Protein AF-A0AAW0N573-F1 (afdb_monomer_lite)

pLDDT: mean 73.31, std 15.35, range [38.44, 94.88]

Secondary structure (DSSP, 8-state):
-PPP--S-----TT------B-TTS-B--------HHHHHHHHHHHHHHHHTT------TT--TTT--

Organism: NCBI:txid88201

InterPro domains:
  IPR039116 Coiled-coil domain-containing protein 93 [PTHR16441] (22-68)
  IPR048747 CCDC93, N-terminal domain [PF21673] (37-68)

Sequence (68 aa):
MAAATSVFHRVRTGSKIGVQYDQDGNIIQVETREDEEQSVKLAEILELLLAAGYFRARIKGLSPFDKV

Radius of gyration: 20.12 Å; chains: 1; bounding box: 45×26×54 Å

Structure (mmCIF, N/CA/C/O backbone):
data_AF-A0AAW0N573-F1
#
_ent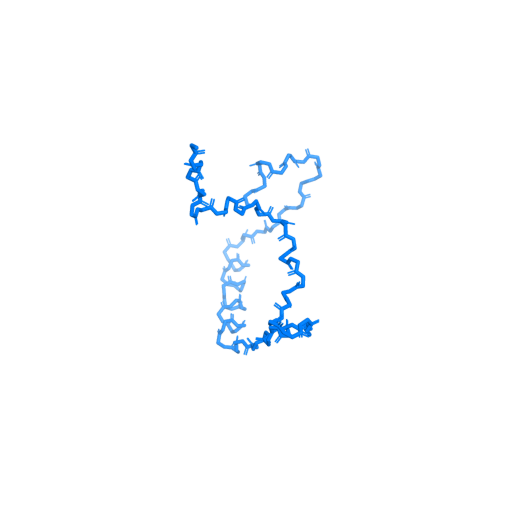ry.id   AF-A0AAW0N573-F1
#
loop_
_atom_site.group_PDB
_atom_site.id
_atom_site.type_symbol
_atom_site.label_atom_id
_atom_site.label_alt_id
_atom_site.label_comp_id
_atom_site.label_asym_id
_atom_site.label_entity_id
_atom_site.label_seq_id
_atom_site.pdbx_PDB_ins_code
_atom_site.Cartn_x
_atom_site.Cartn_y
_atom_site.Cartn_z
_atom_site.occupancy
_atom_site.B_iso_or_equiv
_atom_site.auth_seq_id
_atom_site.auth_comp_id
_atom_site.auth_asym_id
_atom_site.auth_atom_id
_atom_site.pdbx_PDB_model_num
ATOM 1 N N . MET A 1 1 ? -19.799 18.589 43.824 1.00 38.44 1 MET A N 1
ATOM 2 C CA . MET A 1 1 ? -18.675 19.140 43.037 1.00 38.44 1 MET A CA 1
ATOM 3 C C . MET A 1 1 ? -18.577 18.302 41.766 1.00 38.44 1 MET A C 1
ATOM 5 O O . MET A 1 1 ? -18.119 17.172 41.840 1.00 38.44 1 MET A O 1
ATOM 9 N N . ALA A 1 2 ? -19.169 18.764 40.661 1.00 39.12 2 ALA A N 1
ATOM 10 C CA . ALA A 1 2 ? -19.254 17.990 39.419 1.00 39.12 2 ALA A CA 1
ATOM 11 C C . ALA A 1 2 ? -17.926 18.099 38.655 1.00 39.12 2 ALA A C 1
ATOM 13 O O . ALA A 1 2 ? -17.505 19.201 38.310 1.00 39.12 2 ALA A O 1
ATOM 14 N N . ALA A 1 3 ? -17.242 16.973 38.455 1.00 43.53 3 ALA A N 1
ATOM 15 C CA . ALA A 1 3 ? -15.988 16.919 37.715 1.00 43.53 3 ALA A CA 1
ATOM 16 C C . ALA A 1 3 ? -16.269 16.985 36.206 1.00 43.53 3 ALA A C 1
ATOM 18 O O . ALA A 1 3 ? -17.096 16.234 35.691 1.00 43.53 3 ALA A O 1
ATOM 19 N N . ALA A 1 4 ? -15.592 17.901 35.514 1.00 56.25 4 ALA A N 1
ATOM 20 C CA . ALA A 1 4 ? -15.713 18.110 34.078 1.00 56.25 4 ALA A CA 1
ATOM 21 C C . ALA A 1 4 ? -15.329 16.839 33.300 1.00 56.25 4 ALA A C 1
ATOM 23 O O . ALA A 1 4 ? -14.197 16.361 33.383 1.00 56.25 4 ALA A O 1
ATOM 24 N N . THR A 1 5 ? -16.266 16.291 32.529 1.00 54.12 5 THR A N 1
ATOM 25 C CA . THR A 1 5 ? -16.010 15.172 31.620 1.00 54.12 5 THR A CA 1
ATOM 26 C C . THR A 1 5 ? -15.240 15.677 30.401 1.00 54.12 5 THR A C 1
ATOM 28 O O . THR A 1 5 ? -15.759 16.457 29.605 1.00 54.12 5 THR A O 1
ATOM 31 N N . SER A 1 6 ? -13.984 15.248 30.276 1.00 58.25 6 SER A N 1
ATOM 32 C CA . SER A 1 6 ? -13.109 15.510 29.127 1.00 58.25 6 SER A CA 1
ATOM 33 C C . SER A 1 6 ? -13.784 15.108 27.808 1.00 58.25 6 SER A C 1
ATOM 35 O O . SER A 1 6 ? -14.098 13.937 27.609 1.00 58.25 6 SER A O 1
ATOM 37 N N . VAL A 1 7 ? -13.968 16.071 26.898 1.00 62.44 7 VAL A N 1
ATOM 38 C CA . VAL A 1 7 ? -14.666 15.909 25.601 1.00 62.44 7 VAL A CA 1
ATOM 39 C C . VAL A 1 7 ? -13.822 15.169 24.554 1.00 62.44 7 VAL A C 1
ATOM 41 O O . VAL A 1 7 ? -14.342 14.704 23.545 1.00 62.44 7 VAL A O 1
ATOM 44 N N . PHE A 1 8 ? -12.527 14.972 24.801 1.00 54.91 8 PHE A N 1
ATOM 45 C CA . PHE A 1 8 ? -11.657 14.264 23.868 1.00 54.91 8 PHE A CA 1
ATOM 46 C C . PHE A 1 8 ? -11.216 12.924 24.448 1.00 54.91 8 PHE A C 1
ATOM 48 O O . PHE A 1 8 ? -10.375 12.846 25.347 1.00 54.91 8 PHE A O 1
ATOM 55 N N . HIS A 1 9 ? -11.784 11.850 23.898 1.00 54.25 9 HIS A N 1
ATOM 56 C CA . HIS A 1 9 ? -11.260 10.505 24.076 1.00 54.25 9 HIS A CA 1
ATOM 57 C C . HIS A 1 9 ? -9.955 10.417 23.288 1.00 54.25 9 HIS A C 1
ATOM 59 O O . HIS A 1 9 ? -9.951 10.407 22.058 1.00 54.25 9 HIS A O 1
ATOM 65 N N . ARG A 1 10 ? -8.826 10.390 24.000 1.00 56.06 10 ARG A N 1
ATOM 66 C CA . ARG A 1 10 ? -7.509 10.152 23.406 1.00 56.06 10 ARG A CA 1
ATOM 67 C C . ARG A 1 10 ? -7.484 8.739 22.816 1.00 56.06 10 ARG A C 1
ATOM 69 O O . ARG A 1 10 ? -7.181 7.773 23.517 1.00 56.06 10 ARG A O 1
ATOM 76 N N . VAL A 1 11 ? -7.810 8.622 21.532 1.00 52.94 11 VAL A N 1
ATOM 77 C CA . VAL A 1 11 ? -7.714 7.372 20.776 1.00 52.94 11 VAL A CA 1
ATOM 78 C C . VAL A 1 11 ? -6.234 7.031 20.619 1.00 52.94 11 VAL A C 1
ATOM 80 O O . VAL A 1 11 ? -5.467 7.767 20.003 1.00 52.94 11 VAL A O 1
ATOM 83 N N . ARG A 1 12 ? -5.811 5.919 21.225 1.00 56.09 12 A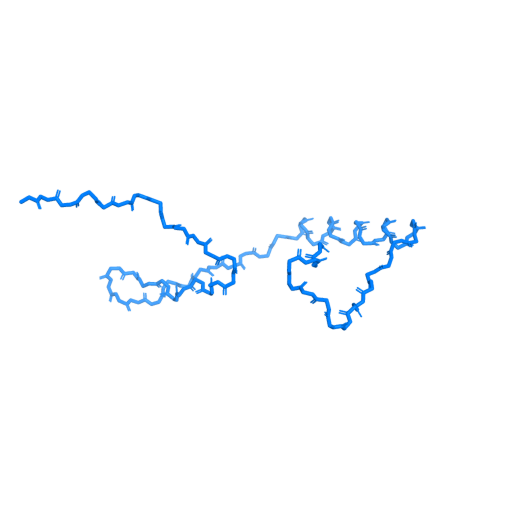RG A N 1
ATOM 84 C CA . ARG A 1 12 ? -4.518 5.301 20.925 1.00 56.09 12 ARG A CA 1
ATOM 85 C C . ARG A 1 12 ? -4.676 4.492 19.641 1.00 56.09 12 ARG A C 1
ATOM 87 O O . ARG A 1 12 ? -5.534 3.611 19.578 1.00 56.09 12 ARG A O 1
ATOM 94 N N . THR A 1 13 ? -3.854 4.784 18.639 1.00 44.56 13 THR A N 1
ATOM 95 C CA . THR A 1 13 ? -3.788 4.027 17.385 1.00 44.56 13 THR A CA 1
ATOM 96 C C . THR A 1 13 ? -3.552 2.547 17.700 1.00 44.56 13 THR A C 1
ATOM 98 O O . THR A 1 13 ? -2.551 2.199 18.323 1.00 44.56 13 THR A O 1
ATOM 101 N N . GLY A 1 14 ? -4.511 1.690 17.338 1.00 54.72 14 GLY A N 1
ATOM 102 C CA . GLY A 1 14 ? -4.495 0.249 17.625 1.00 54.72 14 GLY A CA 1
ATOM 103 C C . GLY A 1 14 ? -5.571 -0.244 18.601 1.00 54.72 14 GLY A C 1
ATOM 104 O O . GLY A 1 14 ? -5.740 -1.455 18.746 1.00 54.72 14 GLY A O 1
ATOM 105 N N . SER A 1 15 ? -6.346 0.647 19.230 1.00 53.16 15 SER A N 1
ATOM 106 C CA . SER A 1 15 ? -7.588 0.223 19.878 1.00 53.16 15 SER A CA 1
ATOM 107 C C . SER A 1 15 ? -8.605 -0.092 18.789 1.00 53.16 15 SER A C 1
ATOM 109 O O . SER A 1 15 ? -9.102 0.812 18.122 1.00 53.16 15 SER A O 1
ATOM 111 N N . LYS A 1 16 ? -8.902 -1.378 18.600 1.00 54.09 16 LYS A N 1
ATOM 112 C CA . LYS A 1 16 ? -10.074 -1.825 17.840 1.00 54.09 16 LYS A CA 1
ATOM 113 C C . LYS A 1 16 ? -11.254 -1.079 18.454 1.00 54.09 16 LYS A C 1
ATOM 115 O O . LYS A 1 16 ? -11.476 -1.222 19.658 1.00 54.09 16 LYS A O 1
ATOM 120 N N . ILE A 1 17 ? -11.898 -0.198 17.690 1.00 56.41 17 ILE A N 1
ATOM 121 C CA . ILE A 1 17 ? -13.098 0.498 18.151 1.00 56.41 17 ILE A CA 1
ATOM 122 C C . ILE A 1 17 ? -14.056 -0.624 18.538 1.00 56.41 17 ILE A C 1
ATOM 124 O O . ILE A 1 17 ? -14.393 -1.460 17.701 1.00 56.41 17 ILE A O 1
ATOM 128 N N . GLY A 1 18 ? -14.339 -0.737 19.837 1.00 60.12 18 GLY A N 1
ATOM 129 C CA . GLY A 1 18 ? -15.232 -1.765 20.350 1.00 60.12 18 GLY A CA 1
ATOM 130 C C . GLY A 1 18 ? -16.547 -1.696 19.589 1.00 60.12 18 GLY A C 1
ATOM 131 O O . GLY A 1 18 ? -16.951 -0.614 19.165 1.00 60.12 18 GLY A O 1
ATOM 132 N N . VAL A 1 19 ? -17.164 -2.859 19.392 1.00 63.06 19 VAL A N 1
ATOM 133 C CA . VAL A 1 19 ? -18.488 -3.001 18.785 1.00 63.06 19 VAL A CA 1
ATOM 134 C C . VAL A 1 19 ? -19.398 -1.911 19.357 1.00 63.06 19 VAL A C 1
ATOM 136 O O . VAL A 1 19 ? -19.593 -1.856 20.572 1.00 63.06 19 VAL A O 1
ATOM 139 N N . GLN A 1 20 ? -19.837 -0.978 18.511 1.00 69.12 20 GLN A N 1
ATOM 140 C CA . GLN A 1 20 ? -20.722 0.097 18.945 1.00 69.12 20 GLN A CA 1
ATOM 141 C C . GLN A 1 20 ? -22.124 -0.491 19.055 1.00 69.12 20 GLN A C 1
ATOM 143 O O . GLN A 1 20 ? -22.543 -1.232 18.169 1.00 69.12 20 GLN A O 1
ATOM 148 N N . TYR A 1 21 ? -22.818 -0.202 20.148 1.00 74.19 21 TYR A N 1
ATOM 149 C CA . TYR A 1 21 ? -24.189 -0.649 20.361 1.00 74.19 21 TYR A CA 1
ATOM 150 C C . TYR A 1 21 ? -25.128 0.546 20.204 1.00 74.19 21 TYR A C 1
ATOM 152 O O . TYR A 1 21 ? -24.784 1.654 20.629 1.00 74.19 21 TYR A O 1
ATOM 160 N N . ASP A 1 22 ? -26.279 0.340 19.570 1.00 74.81 22 ASP A N 1
ATOM 161 C CA . ASP A 1 22 ? -27.343 1.342 19.521 1.00 74.81 22 ASP A CA 1
ATOM 162 C C . ASP A 1 22 ? -28.053 1.453 20.886 1.00 74.81 22 ASP A C 1
ATOM 164 O O . ASP A 1 22 ? -27.719 0.756 21.848 1.00 74.81 22 ASP A O 1
ATOM 168 N N . GLN A 1 23 ? -29.014 2.374 21.001 1.00 75.69 23 GLN A N 1
ATOM 169 C CA . GLN A 1 23 ? -29.739 2.614 22.259 1.00 75.69 23 GLN A CA 1
ATOM 170 C C . GLN A 1 23 ? -30.596 1.411 22.697 1.00 75.69 23 GLN A C 1
ATOM 172 O O . GLN A 1 23 ? -30.944 1.316 23.872 1.00 75.69 23 GLN A O 1
ATOM 177 N N . ASP A 1 24 ? -30.863 0.481 21.778 1.00 78.81 24 ASP A N 1
ATOM 178 C CA . ASP A 1 24 ? -31.636 -0.742 21.993 1.00 78.81 24 ASP A CA 1
ATOM 179 C C . ASP A 1 24 ? -30.733 -1.967 22.252 1.00 78.81 24 ASP A C 1
ATOM 181 O O . ASP A 1 24 ? -31.219 -3.083 22.439 1.00 78.81 24 ASP A O 1
ATOM 185 N N . GLY A 1 25 ? -29.410 -1.767 22.314 1.00 72.19 25 GLY A N 1
ATOM 186 C CA . GLY A 1 25 ? -28.427 -2.808 22.612 1.00 72.19 25 GLY A CA 1
ATOM 187 C C . GLY A 1 25 ? -28.059 -3.697 21.422 1.00 72.19 25 GLY A C 1
ATOM 188 O O . GLY A 1 25 ? -27.383 -4.711 21.613 1.00 72.19 25 GLY A O 1
ATOM 189 N N . ASN A 1 26 ? -28.450 -3.336 20.199 1.00 75.88 26 ASN A N 1
ATOM 190 C CA . ASN A 1 26 ? -28.039 -4.052 18.998 1.00 75.88 26 ASN A CA 1
ATOM 191 C C . ASN A 1 26 ? -26.668 -3.578 18.529 1.00 75.88 26 ASN A C 1
ATOM 193 O O . ASN A 1 26 ? -26.281 -2.422 18.690 1.00 75.88 26 ASN A O 1
ATOM 197 N N . ILE A 1 27 ? -25.930 -4.492 17.909 1.00 75.81 27 ILE A N 1
ATOM 198 C CA . ILE A 1 27 ? -24.631 -4.193 17.318 1.00 75.81 27 ILE A CA 1
ATOM 199 C C . ILE A 1 27 ? -24.837 -3.280 16.106 1.00 75.81 27 ILE A C 1
ATOM 201 O O . ILE A 1 27 ? -25.424 -3.697 15.106 1.00 75.81 27 ILE A O 1
ATOM 205 N N . ILE A 1 28 ? -24.294 -2.065 16.171 1.00 72.12 28 ILE A N 1
ATOM 206 C CA . I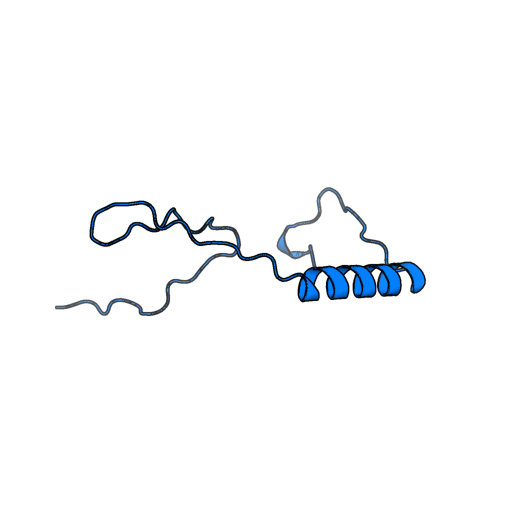LE A 1 28 ? -24.184 -1.164 15.026 1.00 72.12 28 ILE A CA 1
ATOM 207 C C . ILE A 1 28 ? -23.164 -1.780 14.074 1.00 72.12 28 ILE A C 1
ATOM 209 O O . ILE A 1 28 ? -21.949 -1.717 14.288 1.00 72.12 28 ILE A O 1
ATOM 213 N N . GLN A 1 29 ? -23.670 -2.401 13.014 1.00 65.88 29 GLN A N 1
ATOM 214 C CA . GLN A 1 29 ? -22.846 -2.822 11.894 1.00 65.88 29 GLN A CA 1
ATOM 215 C C . GLN A 1 29 ? -22.467 -1.568 11.110 1.00 65.88 29 GLN A C 1
ATOM 217 O O . GLN A 1 29 ? -23.272 -1.008 10.373 1.00 65.88 29 GLN A O 1
ATOM 222 N N . VAL A 1 30 ? -21.246 -1.081 11.324 1.00 65.69 30 VAL A N 1
ATOM 223 C CA . VAL A 1 30 ? -20.687 -0.009 10.501 1.00 65.69 30 VAL A CA 1
ATOM 224 C C . VAL A 1 30 ? -20.420 -0.604 9.125 1.00 65.69 30 VAL A C 1
ATOM 226 O O . VAL A 1 30 ? -19.505 -1.411 8.968 1.00 65.69 30 VAL A O 1
ATOM 229 N N . GLU A 1 31 ? -21.231 -0.233 8.138 1.00 64.75 31 GLU A N 1
ATOM 230 C CA . GLU A 1 31 ? -21.000 -0.632 6.755 1.00 64.75 31 GLU A CA 1
ATOM 231 C C . GLU A 1 31 ? -19.710 0.020 6.256 1.00 64.75 31 GLU A C 1
ATOM 233 O O . GLU A 1 31 ? -19.631 1.224 6.005 1.00 64.75 31 GLU A O 1
ATOM 238 N N . THR A 1 32 ? -18.665 -0.789 6.118 1.00 66.44 32 THR A N 1
ATOM 239 C CA . THR A 1 32 ? -17.472 -0.402 5.376 1.00 66.44 32 THR A CA 1
ATOM 240 C C . THR A 1 32 ? -17.815 -0.461 3.896 1.00 66.44 32 THR A C 1
ATOM 242 O O . THR A 1 32 ? -17.721 -1.516 3.273 1.00 66.44 32 THR A O 1
ATOM 245 N N . ARG A 1 33 ? -18.262 0.664 3.334 1.00 72.38 33 ARG A N 1
ATOM 246 C CA . ARG A 1 33 ? -18.397 0.794 1.885 1.00 72.38 33 ARG A CA 1
ATOM 247 C C . ARG A 1 33 ? -17.000 0.861 1.278 1.00 72.38 33 ARG A C 1
ATOM 249 O O . ARG A 1 33 ? -16.221 1.745 1.628 1.00 72.38 33 ARG A O 1
ATOM 256 N N . GLU A 1 34 ? -16.689 -0.078 0.396 1.00 68.88 34 GLU A N 1
ATOM 257 C CA . GLU A 1 34 ? -15.444 -0.044 -0.364 1.00 68.88 34 GLU A CA 1
ATOM 258 C C . GLU A 1 34 ? -15.496 1.126 -1.355 1.00 68.88 34 GLU A C 1
ATOM 260 O O . GLU A 1 34 ? -16.462 1.287 -2.104 1.00 68.88 34 GLU A O 1
ATOM 265 N N . ASP A 1 35 ? -14.483 1.989 -1.301 1.00 79.75 35 ASP A N 1
ATOM 266 C CA . ASP A 1 35 ? -14.306 3.095 -2.237 1.00 79.75 35 ASP A CA 1
ATOM 267 C C . ASP A 1 35 ? -13.385 2.623 -3.367 1.00 79.75 35 ASP A C 1
ATOM 269 O O . ASP A 1 35 ? -12.165 2.516 -3.203 1.00 79.75 35 ASP A O 1
ATOM 273 N N . GLU A 1 36 ? -13.987 2.296 -4.509 1.00 86.06 36 GLU A N 1
ATOM 274 C CA . GLU A 1 36 ? -13.271 1.802 -5.686 1.00 86.06 36 GLU A CA 1
ATOM 275 C C . GLU A 1 36 ? -12.195 2.798 -6.153 1.00 86.06 36 GLU A C 1
ATOM 277 O O . GLU A 1 36 ? -11.101 2.381 -6.541 1.00 86.06 36 GLU A O 1
ATOM 282 N N . GLU A 1 37 ? -12.427 4.110 -6.031 1.00 87.50 37 GLU A N 1
ATOM 283 C CA . GLU A 1 37 ? -11.466 5.138 -6.450 1.00 87.50 37 GLU A CA 1
ATOM 284 C C . GLU A 1 37 ? -10.209 5.133 -5.567 1.00 87.50 37 GLU A C 1
ATOM 286 O O . GLU A 1 37 ? -9.088 5.305 -6.058 1.00 87.50 37 GLU A O 1
ATOM 291 N N . GLN A 1 38 ? -10.365 4.872 -4.265 1.00 86.94 38 GLN A N 1
ATOM 292 C CA . GLN A 1 38 ? -9.224 4.710 -3.361 1.00 86.94 38 GLN A CA 1
ATOM 293 C C . GLN A 1 38 ? -8.374 3.493 -3.727 1.00 86.94 38 GLN A C 1
ATOM 295 O O . GLN A 1 38 ? -7.147 3.561 -3.635 1.00 86.94 38 GLN A O 1
ATOM 300 N N . SER A 1 39 ? -9.003 2.400 -4.166 1.00 87.81 39 SER A N 1
ATOM 301 C CA . SER A 1 39 ? -8.280 1.192 -4.576 1.00 87.81 39 SER A CA 1
ATOM 302 C C . SER A 1 39 ? -7.422 1.429 -5.824 1.00 87.81 39 SER A C 1
ATOM 304 O O . SER A 1 39 ? -6.261 1.017 -5.860 1.00 87.81 39 SER A O 1
ATOM 306 N N . VAL A 1 40 ? -7.951 2.176 -6.799 1.00 93.25 40 VAL A N 1
ATOM 307 C CA . VAL A 1 40 ? -7.238 2.545 -8.030 1.00 93.25 40 VAL A CA 1
ATOM 308 C C . VAL A 1 40 ? -6.047 3.443 -7.706 1.00 93.25 40 VAL A C 1
ATOM 310 O O . VAL A 1 40 ? -4.917 3.130 -8.079 1.00 93.25 40 VAL A O 1
ATOM 313 N N . LYS A 1 41 ? -6.263 4.502 -6.917 1.00 91.81 41 LYS A N 1
ATOM 314 C CA . LYS A 1 41 ? -5.188 5.413 -6.491 1.00 91.81 41 LYS A CA 1
ATOM 315 C C . LYS A 1 41 ? -4.091 4.696 -5.710 1.00 91.81 41 LYS A C 1
ATOM 317 O O . LYS A 1 41 ? -2.914 5.006 -5.869 1.00 91.81 41 LYS A O 1
ATOM 322 N N . LEU A 1 42 ? -4.458 3.729 -4.868 1.00 90.44 42 LEU A N 1
ATOM 323 C CA . LEU A 1 42 ? -3.480 2.917 -4.150 1.00 90.44 42 LEU A CA 1
ATOM 324 C C . LEU A 1 42 ? -2.594 2.128 -5.123 1.00 90.44 42 LEU A C 1
ATOM 326 O O . LEU A 1 42 ? -1.378 2.113 -4.943 1.00 90.44 42 LEU A O 1
ATOM 330 N N . ALA A 1 43 ? -3.180 1.499 -6.144 1.00 92.62 43 ALA A N 1
ATOM 331 C CA . ALA A 1 43 ? -2.426 0.753 -7.149 1.00 92.62 43 ALA A CA 1
ATOM 332 C C . ALA A 1 43 ? -1.445 1.657 -7.917 1.00 92.62 43 ALA A C 1
ATOM 334 O O . ALA A 1 43 ? -0.261 1.332 -7.999 1.00 92.62 43 ALA A O 1
ATOM 335 N N . GLU A 1 44 ? -1.896 2.828 -8.373 1.00 94.75 44 GLU A N 1
ATOM 336 C CA . GLU A 1 44 ? -1.055 3.810 -9.077 1.00 94.75 44 GLU A CA 1
ATOM 337 C C . GLU A 1 44 ? 0.146 4.265 -8.233 1.00 94.75 44 GLU A C 1
ATOM 339 O O . GLU A 1 44 ? 1.280 4.334 -8.714 1.00 94.75 44 GLU A O 1
ATOM 344 N N . ILE A 1 45 ? -0.078 4.540 -6.944 1.00 93.69 45 ILE A N 1
ATOM 345 C CA . ILE A 1 45 ? 0.990 4.940 -6.020 1.00 93.69 45 ILE A CA 1
ATOM 346 C C . ILE A 1 45 ? 2.011 3.811 -5.851 1.00 93.69 45 ILE A C 1
ATOM 348 O O . ILE A 1 45 ? 3.216 4.068 -5.829 1.00 93.69 45 ILE A O 1
ATOM 352 N N . LEU A 1 46 ? 1.556 2.562 -5.728 1.00 90.38 46 LEU A N 1
ATOM 353 C CA . LEU A 1 46 ? 2.451 1.413 -5.592 1.00 90.38 46 LEU A CA 1
ATOM 354 C C . LEU A 1 46 ? 3.317 1.219 -6.839 1.00 90.38 46 LEU A C 1
ATOM 356 O O . LEU A 1 46 ? 4.517 0.975 -6.705 1.00 90.38 46 LEU A O 1
ATOM 360 N N . GLU A 1 47 ? 2.738 1.362 -8.029 1.00 93.88 47 GLU A N 1
ATOM 361 C CA . GLU A 1 47 ? 3.478 1.284 -9.290 1.00 93.88 47 GLU A CA 1
ATOM 362 C C . GLU A 1 47 ? 4.532 2.388 -9.398 1.00 93.88 47 GLU A C 1
ATOM 364 O O . GLU A 1 47 ? 5.684 2.106 -9.733 1.00 93.88 47 GLU A O 1
ATOM 369 N N . LEU A 1 48 ? 4.179 3.625 -9.034 1.00 94.81 48 LEU A N 1
ATOM 370 C CA . LEU A 1 48 ? 5.116 4.746 -9.014 1.00 94.81 48 LEU A CA 1
ATOM 371 C C . LEU A 1 48 ? 6.291 4.490 -8.061 1.00 94.81 48 LEU A C 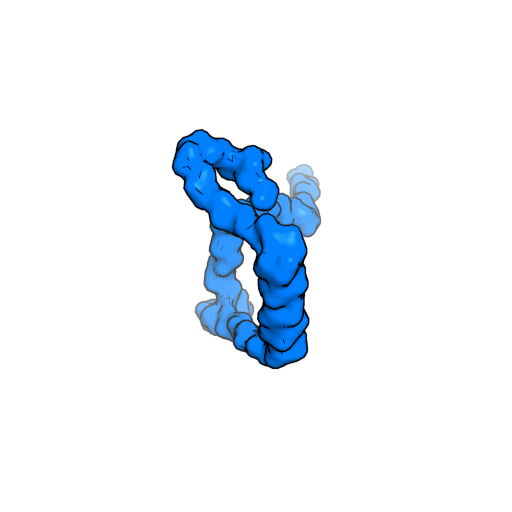1
ATOM 373 O O . LEU A 1 48 ? 7.450 4.688 -8.430 1.00 94.81 48 LEU A O 1
ATOM 377 N N . LEU A 1 49 ? 6.002 4.038 -6.838 1.00 93.56 49 LEU A N 1
ATOM 378 C CA . LEU A 1 49 ? 7.024 3.735 -5.836 1.00 93.56 49 LEU A CA 1
ATOM 379 C C . LEU A 1 49 ? 7.943 2.601 -6.297 1.00 93.56 49 LEU A C 1
ATOM 381 O O . LEU A 1 49 ? 9.162 2.704 -6.148 1.00 93.56 49 LEU A O 1
ATOM 385 N N . LEU A 1 50 ? 7.378 1.554 -6.900 1.00 90.19 50 LEU A N 1
ATOM 386 C CA . LEU A 1 50 ? 8.139 0.436 -7.445 1.00 90.19 50 LEU A CA 1
ATOM 387 C C . LEU A 1 50 ? 9.053 0.884 -8.593 1.00 90.19 50 LEU A C 1
ATOM 389 O O . LEU A 1 50 ? 10.237 0.546 -8.594 1.00 90.19 50 LEU A O 1
ATOM 393 N N . ALA A 1 51 ? 8.531 1.676 -9.534 1.00 93.75 51 ALA A N 1
ATOM 394 C CA . ALA A 1 51 ? 9.296 2.218 -10.656 1.00 93.75 51 ALA A CA 1
ATOM 395 C C . ALA A 1 51 ? 10.434 3.143 -10.192 1.00 93.75 51 ALA A C 1
ATOM 397 O O . ALA A 1 51 ? 11.517 3.138 -10.773 1.00 93.75 51 ALA A O 1
ATOM 398 N N . ALA A 1 52 ? 10.214 3.893 -9.111 1.00 94.88 52 ALA A N 1
ATOM 399 C CA . ALA A 1 52 ? 11.223 4.742 -8.485 1.00 94.88 52 ALA A CA 1
ATOM 400 C C . ALA A 1 52 ? 12.203 3.976 -7.567 1.00 94.88 52 ALA A C 1
ATOM 402 O O . ALA A 1 52 ? 13.102 4.584 -6.988 1.00 94.88 52 ALA A O 1
ATOM 403 N N . GLY A 1 53 ? 12.066 2.651 -7.435 1.00 91.06 53 GLY A N 1
ATOM 404 C CA . GLY A 1 53 ? 12.977 1.812 -6.651 1.00 91.06 53 GLY A CA 1
ATOM 405 C C . GLY A 1 53 ? 12.778 1.903 -5.134 1.00 91.06 53 GLY A C 1
ATOM 406 O O . GLY A 1 53 ? 13.682 1.549 -4.374 1.00 91.06 53 GLY A O 1
ATOM 407 N N . TYR A 1 54 ? 11.612 2.359 -4.671 1.00 90.50 54 TYR A N 1
ATOM 408 C CA . TYR A 1 54 ? 11.258 2.354 -3.254 1.00 90.50 54 TYR A CA 1
ATOM 409 C C . TYR A 1 54 ? 10.726 0.981 -2.842 1.00 90.50 54 TYR A C 1
ATOM 411 O O . TYR A 1 54 ? 9.621 0.579 -3.203 1.00 90.50 54 TYR A O 1
ATOM 419 N N . PHE A 1 55 ? 11.498 0.271 -2.019 1.00 85.50 55 PHE A N 1
ATOM 420 C CA . PHE A 1 55 ? 11.115 -1.034 -1.486 1.00 85.50 55 PHE A CA 1
ATOM 421 C C . PHE A 1 55 ? 10.854 -0.967 0.014 1.00 85.50 55 PHE A C 1
ATOM 423 O O . PHE A 1 55 ? 11.654 -0.441 0.791 1.00 85.50 55 PHE A O 1
ATOM 430 N N . ARG A 1 56 ? 9.747 -1.575 0.448 1.00 80.94 56 ARG A N 1
ATOM 431 C CA . ARG A 1 56 ? 9.437 -1.710 1.872 1.00 80.94 56 ARG A CA 1
ATOM 432 C C . ARG A 1 56 ? 10.316 -2.790 2.502 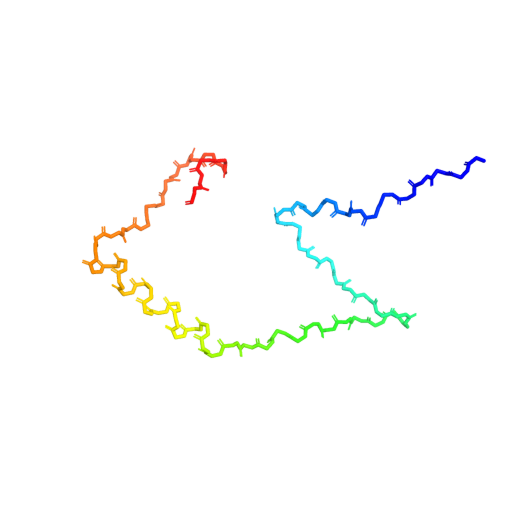1.00 80.94 56 ARG A C 1
ATOM 434 O O . ARG A 1 56 ? 10.022 -3.981 2.403 1.00 80.94 56 ARG A O 1
ATOM 441 N N . ALA A 1 57 ? 11.362 -2.383 3.211 1.00 81.19 57 ALA A N 1
ATOM 442 C CA . ALA A 1 57 ? 12.151 -3.300 4.024 1.00 81.19 57 ALA A CA 1
ATOM 443 C C . ALA A 1 57 ? 11.375 -3.719 5.286 1.00 81.19 57 ALA A C 1
ATOM 445 O O . ALA A 1 57 ? 10.836 -2.889 6.018 1.00 81.19 57 ALA A O 1
ATOM 446 N N . ARG A 1 58 ? 11.336 -5.024 5.583 1.00 79.06 58 ARG A N 1
ATOM 447 C CA . ARG A 1 58 ? 10.843 -5.529 6.875 1.00 79.06 58 ARG A CA 1
ATOM 448 C C . ARG A 1 58 ? 12.019 -5.696 7.822 1.00 79.06 58 ARG A C 1
ATOM 450 O O . ARG A 1 58 ? 12.682 -6.730 7.824 1.00 79.06 58 ARG A O 1
ATOM 457 N N . ILE A 1 59 ? 12.258 -4.685 8.644 1.00 83.00 59 ILE A N 1
ATOM 458 C CA . ILE A 1 59 ? 13.344 -4.720 9.622 1.00 83.00 59 ILE A CA 1
ATOM 459 C C . ILE A 1 59 ? 12.857 -5.475 10.865 1.00 83.00 59 ILE A C 1
ATOM 461 O O . ILE A 1 59 ? 11.927 -5.050 11.558 1.00 83.00 59 ILE A O 1
ATOM 465 N N . LYS A 1 60 ? 13.456 -6.642 11.128 1.00 82.44 60 LYS A N 1
ATOM 466 C CA . LYS A 1 60 ? 13.229 -7.389 12.372 1.00 82.44 60 LYS A CA 1
ATOM 467 C C . LYS A 1 60 ? 13.900 -6.645 13.527 1.00 82.44 60 LYS A C 1
ATOM 469 O O . LYS A 1 60 ? 15.007 -6.150 13.372 1.00 82.44 60 LYS A O 1
ATOM 474 N N . GLY A 1 61 ? 13.232 -6.586 14.677 1.00 79.69 61 GLY A N 1
ATOM 475 C CA . GLY A 1 61 ? 13.777 -5.932 15.873 1.00 79.69 61 GLY A CA 1
ATOM 476 C C . GLY A 1 61 ? 13.689 -4.402 15.877 1.00 79.69 61 GLY A C 1
ATOM 477 O O . GLY A 1 61 ? 14.149 -3.790 16.832 1.00 79.69 61 GLY A O 1
ATOM 478 N N . LEU A 1 62 ? 13.073 -3.783 14.864 1.00 80.12 62 LEU A N 1
ATOM 479 C CA . LEU A 1 62 ? 12.827 -2.343 14.863 1.00 80.12 62 LEU A CA 1
ATOM 480 C C . LEU A 1 62 ? 11.705 -1.990 15.851 1.00 80.12 62 LEU A C 1
ATOM 482 O O . LEU A 1 62 ? 10.627 -2.608 15.815 1.00 80.12 62 LEU A O 1
ATOM 486 N N . SER A 1 63 ? 11.956 -1.002 16.715 1.00 80.12 63 SER A N 1
ATOM 487 C CA . SER A 1 63 ? 10.954 -0.476 17.644 1.00 80.12 63 SER A CA 1
ATOM 488 C C . SER A 1 63 ? 9.719 -0.008 16.871 1.00 80.12 63 SER A C 1
ATOM 490 O O . SER A 1 63 ? 9.8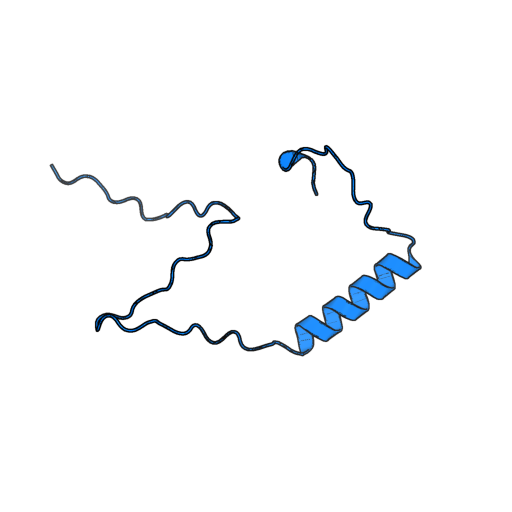56 0.530 15.772 1.00 80.12 63 SER A O 1
ATOM 492 N N . PRO A 1 64 ? 8.498 -0.159 17.416 1.00 74.25 64 PRO A N 1
ATOM 493 C CA . PRO A 1 64 ? 7.307 0.445 16.826 1.00 74.25 64 PRO A CA 1
ATOM 494 C C . PRO A 1 64 ? 7.433 1.954 16.582 1.00 74.25 64 PRO A C 1
ATOM 496 O O . PRO A 1 64 ? 6.783 2.453 15.676 1.00 74.25 64 PRO A O 1
ATOM 499 N N . PHE A 1 65 ? 8.264 2.655 17.363 1.00 71.12 65 PHE A N 1
ATOM 500 C CA . PHE A 1 65 ? 8.510 4.091 17.206 1.00 71.12 65 PHE A CA 1
ATOM 501 C C . PHE A 1 65 ? 9.332 4.431 15.954 1.00 71.12 65 PHE A C 1
ATOM 503 O O . PHE A 1 65 ? 9.130 5.484 15.364 1.00 71.12 65 PHE A O 1
ATOM 510 N N . ASP A 1 66 ? 10.208 3.523 15.521 1.00 72.56 66 ASP A N 1
ATOM 511 C CA . ASP A 1 66 ? 11.100 3.739 14.375 1.00 72.56 66 ASP A CA 1
ATOM 512 C C . ASP A 1 66 ? 10.497 3.212 13.060 1.00 72.56 66 ASP A C 1
ATOM 514 O O . ASP A 1 66 ? 11.080 3.363 11.986 1.00 72.56 66 ASP A O 1
ATOM 518 N N . LYS A 1 67 ? 9.328 2.559 13.130 1.00 69.31 67 LYS A N 1
ATOM 519 C CA . LYS A 1 67 ? 8.559 2.140 11.956 1.00 69.31 67 LYS A CA 1
ATOM 520 C C . LYS A 1 67 ? 7.802 3.351 11.419 1.00 69.31 67 LYS A C 1
ATOM 522 O O . LYS A 1 67 ? 6.731 3.671 11.927 1.00 69.31 67 LYS A O 1
ATOM 527 N N . VAL A 1 68 ? 8.372 3.991 10.404 1.00 62.81 68 VAL A N 1
ATOM 528 C CA . VAL A 1 68 ? 7.686 4.981 9.563 1.00 62.81 68 VAL A CA 1
ATOM 529 C C . VAL A 1 68 ? 6.976 4.267 8.419 1.00 62.81 68 VAL A C 1
ATOM 531 O O . VAL A 1 68 ? 7.589 3.344 7.829 1.00 62.81 68 VAL A O 1
#

Foldseek 3Di:
DDDDDDPDDPDDPPPPPPQDADPVRDGPPDDPDDDVVVVVVVVVVVVVCVVVVNDDDDDPPDDPVRPD